Protein AF-A0A2T1LYU3-F1 (afdb_monomer_lite)

Secondary structure (DSSP, 8-state):
-EEEEBTTS-EEEE-HHHHHHHHHHTTTTB----------------------S---S----------

Foldseek 3Di:
DDWWQWQVRDIDDDDPVCVVVCCVVCVVGTDDPPDPPPPPPPPPPPPPPPPDDDDPPPPDDPDDDDD

Structure (mmCIF, N/CA/C/O backbone):
data_AF-A0A2T1LYU3-F1
#
_entry.id   AF-A0A2T1LYU3-F1
#
loop_
_atom_site.group_PDB
_atom_site.id
_atom_site.type_symbol
_atom_site.label_atom_id
_atom_site.label_alt_id
_atom_site.label_comp_id
_atom_site.label_asym_id
_atom_site.label_entity_id
_atom_site.label_seq_id
_atom_site.pdbx_PDB_ins_code
_atom_site.Cartn_x
_atom_site.Cartn_y
_atom_site.Cartn_z
_atom_site.occupancy
_atom_site.B_iso_or_equiv
_atom_site.auth_seq_id
_atom_site.auth_comp_id
_atom_site.auth_asym_id
_atom_site.auth_atom_id
_atom_site.pdbx_PDB_model_num
ATOM 1 N N . MET A 1 1 ? 3.009 -8.895 -10.994 1.00 79.12 1 MET A N 1
ATOM 2 C CA . MET A 1 1 ? 2.256 -7.634 -11.144 1.00 79.12 1 MET A CA 1
ATOM 3 C C . MET A 1 1 ? 1.604 -7.313 -9.811 1.00 79.12 1 MET A C 1
ATOM 5 O O . MET A 1 1 ? 1.065 -8.226 -9.193 1.00 79.12 1 MET A O 1
ATOM 9 N N . PHE A 1 2 ? 1.701 -6.070 -9.352 1.00 83.50 2 PHE A N 1
ATOM 10 C CA . PHE A 1 2 ? 1.123 -5.579 -8.101 1.00 83.50 2 PHE A CA 1
ATOM 11 C C . PHE A 1 2 ? 0.187 -4.421 -8.402 1.00 83.50 2 PHE A C 1
ATOM 13 O O . PHE A 1 2 ? 0.518 -3.550 -9.2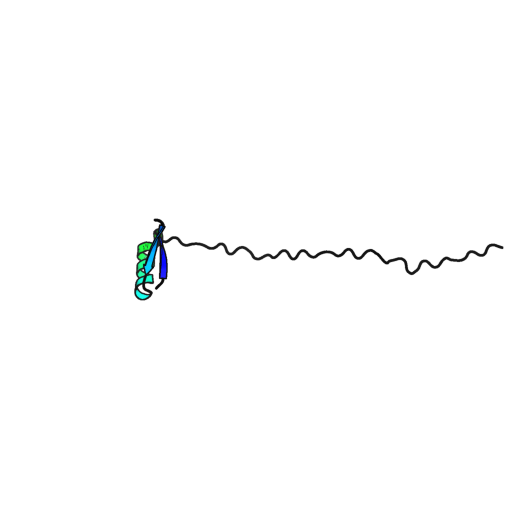00 1.00 83.50 2 PHE A O 1
ATOM 20 N N . THR A 1 3 ? -0.961 -4.396 -7.738 1.00 84.00 3 THR A N 1
ATOM 21 C CA . THR A 1 3 ? -1.935 -3.318 -7.889 1.00 84.00 3 THR A CA 1
ATOM 22 C C . THR A 1 3 ? -1.800 -2.374 -6.706 1.00 84.00 3 THR A C 1
ATOM 24 O O . THR A 1 3 ? -2.057 -2.754 -5.562 1.00 84.00 3 THR A O 1
ATOM 27 N N . LEU A 1 4 ? -1.379 -1.143 -6.975 1.00 83.19 4 LEU A N 1
ATOM 28 C CA . LEU A 1 4 ? -1.182 -0.104 -5.971 1.00 83.19 4 LEU A CA 1
ATOM 29 C C . LEU A 1 4 ? -2.269 0.956 -6.118 1.00 83.19 4 LEU A C 1
ATOM 31 O O . LEU A 1 4 ? -2.593 1.380 -7.227 1.00 83.19 4 LEU A O 1
ATOM 35 N N . LYS A 1 5 ? -2.826 1.398 -4.987 1.00 84.50 5 LYS A N 1
ATOM 36 C CA . LYS A 1 5 ? -3.762 2.523 -4.939 1.00 84.50 5 LYS A CA 1
ATOM 37 C C . LYS A 1 5 ? -3.024 3.777 -4.481 1.00 84.50 5 LYS A C 1
ATOM 39 O O . LYS A 1 5 ? -2.444 3.804 -3.395 1.00 84.50 5 LYS A O 1
ATOM 44 N N . LEU A 1 6 ? -3.068 4.811 -5.306 1.00 84.62 6 LEU A N 1
ATOM 45 C CA . LEU A 1 6 ? -2.488 6.118 -5.021 1.00 84.62 6 LEU A CA 1
ATOM 46 C C . LEU A 1 6 ? -3.503 7.018 -4.292 1.00 84.62 6 LEU A C 1
ATOM 48 O O . LEU A 1 6 ? -4.714 6.773 -4.304 1.00 84.62 6 LEU A O 1
ATOM 52 N N . LYS A 1 7 ? -3.012 8.076 -3.634 1.00 83.31 7 LYS A N 1
ATOM 53 C CA . LYS A 1 7 ? -3.811 9.033 -2.840 1.00 83.31 7 LYS A CA 1
ATOM 54 C C . LYS A 1 7 ? -4.848 9.787 -3.670 1.00 83.31 7 LYS A C 1
ATOM 56 O O . LYS A 1 7 ? -5.878 10.190 -3.146 1.00 83.31 7 LYS A O 1
ATOM 61 N N . ASN A 1 8 ? -4.604 9.923 -4.967 1.00 84.38 8 ASN A N 1
ATOM 62 C CA . ASN A 1 8 ? -5.521 10.512 -5.942 1.00 84.38 8 ASN A CA 1
ATOM 63 C C . ASN A 1 8 ? -6.630 9.539 -6.405 1.00 84.38 8 ASN A C 1
ATOM 65 O O . ASN A 1 8 ? -7.276 9.793 -7.418 1.00 84.38 8 ASN A O 1
ATOM 69 N N . ASN A 1 9 ? -6.840 8.420 -5.700 1.00 81.38 9 ASN A N 1
ATOM 70 C CA . ASN A 1 9 ? -7.761 7.335 -6.055 1.00 81.38 9 ASN A CA 1
ATOM 71 C C . ASN A 1 9 ? -7.451 6.600 -7.371 1.00 81.38 9 ASN A C 1
ATOM 73 O O . ASN A 1 9 ? -8.244 5.749 -7.777 1.00 81.38 9 ASN A O 1
ATOM 77 N N . GLN A 1 10 ? -6.304 6.847 -8.005 1.00 82.50 10 GLN A N 1
ATOM 78 C CA . GLN A 1 10 ? -5.868 6.055 -9.153 1.00 82.50 10 GLN A CA 1
ATOM 79 C C . GLN A 1 10 ? -5.334 4.696 -8.697 1.00 82.50 10 GLN A C 1
ATOM 81 O O . GLN A 1 10 ? -4.770 4.551 -7.609 1.00 82.50 10 GLN A O 1
ATOM 86 N N . THR A 1 11 ? -5.533 3.692 -9.544 1.00 87.12 11 THR A N 1
ATOM 87 C CA . THR A 1 11 ? -4.984 2.346 -9.370 1.00 87.12 11 THR A CA 1
ATOM 88 C C . THR A 1 11 ? -4.001 2.085 -10.496 1.00 87.12 11 THR A C 1
ATOM 90 O O . THR A 1 11 ? -4.321 2.320 -11.657 1.00 87.12 11 THR A O 1
ATOM 93 N N . VAL A 1 12 ? -2.792 1.662 -10.138 1.00 87.00 12 VAL A N 1
ATOM 94 C CA . VAL A 1 12 ? -1.702 1.407 -11.082 1.00 87.00 12 VAL A CA 1
ATOM 95 C C . VAL A 1 12 ? -1.253 -0.034 -10.915 1.00 87.00 12 VAL A C 1
ATOM 97 O O . VAL A 1 12 ? -1.088 -0.514 -9.790 1.00 87.00 12 VAL A O 1
ATOM 100 N N . GLU A 1 13 ? -1.070 -0.719 -12.037 1.00 88.88 13 GLU A N 1
ATOM 101 C CA . GLU A 1 13 ? -0.491 -2.055 -12.092 1.00 88.88 13 GLU A CA 1
ATOM 102 C C . GLU A 1 13 ? 1.000 -1.937 -12.388 1.00 88.88 13 GLU A C 1
ATOM 104 O O . GLU A 1 13 ? 1.393 -1.354 -13.395 1.00 88.88 13 GLU A O 1
ATOM 109 N N . VAL A 1 14 ? 1.829 -2.463 -11.489 1.00 86.75 14 VAL A N 1
ATOM 110 C CA . VAL A 1 14 ? 3.288 -2.355 -11.582 1.00 86.75 14 VAL A CA 1
ATOM 111 C C . VAL A 1 14 ? 3.911 -3.758 -11.658 1.00 86.75 14 VAL A C 1
ATOM 113 O O . VAL A 1 14 ? 3.549 -4.635 -10.858 1.00 86.75 14 VAL A O 1
ATOM 116 N N . PRO A 1 15 ? 4.834 -4.018 -12.604 1.00 90.12 15 PRO A N 1
ATOM 117 C CA . PRO A 1 15 ? 5.632 -5.244 -12.639 1.00 90.12 15 PRO A CA 1
ATOM 118 C C . PRO A 1 15 ? 6.470 -5.415 -11.378 1.00 90.12 15 PRO A C 1
ATOM 120 O O . PRO A 1 15 ? 6.793 -4.447 -10.703 1.00 90.12 15 PRO A O 1
A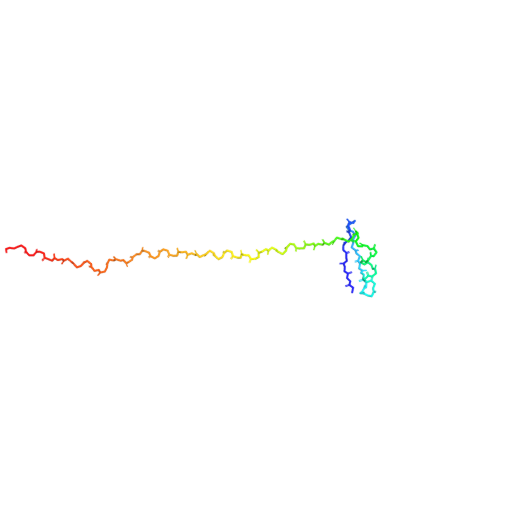TOM 123 N N . PHE A 1 16 ? 6.836 -6.654 -11.044 1.00 87.00 16 PHE A N 1
ATOM 124 C CA . PHE A 1 16 ? 7.661 -6.891 -9.853 1.00 87.00 16 PHE A CA 1
ATOM 125 C C . PHE A 1 16 ? 9.041 -6.237 -9.983 1.00 87.00 16 PHE A C 1
ATOM 127 O O . PHE A 1 16 ? 9.496 -5.599 -9.040 1.00 87.00 16 PHE A O 1
ATOM 134 N N . ASP A 1 17 ? 9.634 -6.309 -11.175 1.00 90.12 17 ASP A N 1
ATOM 135 C CA . ASP A 1 17 ? 10.967 -5.769 -11.469 1.00 90.12 17 ASP A CA 1
ATOM 136 C C . ASP A 1 17 ? 11.045 -4.241 -11.307 1.00 90.12 17 ASP A C 1
ATOM 138 O O . ASP A 1 17 ? 12.105 -3.686 -11.035 1.00 90.12 17 ASP A O 1
ATOM 142 N N . GLU A 1 18 ? 9.909 -3.551 -11.433 1.00 86.00 18 GLU A N 1
ATOM 143 C CA . GLU A 1 18 ? 9.810 -2.093 -11.316 1.00 86.00 18 GLU A CA 1
ATOM 144 C C . GLU A 1 18 ? 9.170 -1.643 -9.997 1.00 86.00 18 GLU A C 1
ATOM 146 O O . GLU A 1 18 ? 9.129 -0.447 -9.701 1.00 86.00 18 GLU A O 1
ATOM 151 N N . LEU A 1 19 ? 8.684 -2.588 -9.187 1.00 85.38 19 LEU A N 1
ATOM 152 C CA . LEU A 1 19 ? 7.944 -2.298 -7.966 1.00 85.38 19 LEU A CA 1
ATOM 153 C C . LEU A 1 19 ? 8.795 -1.507 -6.977 1.00 85.38 19 LEU A C 1
ATOM 155 O O . LEU A 1 19 ? 8.330 -0.506 -6.446 1.00 85.38 19 LEU A O 1
ATOM 159 N N . GLU A 1 20 ? 10.032 -1.934 -6.741 1.00 85.25 20 GLU A N 1
ATOM 160 C CA . GLU A 1 20 ? 10.924 -1.302 -5.766 1.00 85.25 20 GLU A CA 1
ATOM 161 C C . GLU A 1 20 ? 11.173 0.171 -6.117 1.00 85.25 20 GLU A C 1
ATOM 163 O O . GLU A 1 20 ? 10.892 1.066 -5.318 1.00 85.25 20 GLU A O 1
ATOM 168 N N . LYS A 1 21 ? 11.542 0.434 -7.374 1.00 89.06 21 LYS A N 1
ATOM 169 C CA . LYS A 1 21 ? 11.749 1.791 -7.890 1.00 89.06 21 LYS A CA 1
ATOM 170 C C . LYS A 1 21 ? 10.469 2.631 -7.843 1.00 89.06 21 LYS A C 1
ATOM 172 O O . LYS A 1 21 ? 10.513 3.814 -7.504 1.00 89.06 21 LYS A O 1
ATOM 177 N N . PHE A 1 22 ? 9.320 2.033 -8.156 1.00 87.50 22 PHE A N 1
ATOM 178 C CA . PHE A 1 22 ? 8.032 2.720 -8.097 1.00 87.50 22 PHE A CA 1
ATOM 179 C C . PHE A 1 22 ? 7.642 3.089 -6.660 1.00 87.50 22 PHE A C 1
ATOM 181 O O . PHE A 1 22 ? 7.159 4.200 -6.425 1.00 87.50 22 PHE A O 1
ATOM 188 N N . LEU A 1 23 ? 7.860 2.180 -5.704 1.00 84.94 23 LEU A N 1
ATOM 189 C CA . LEU A 1 23 ? 7.593 2.396 -4.283 1.00 84.94 23 LEU A CA 1
ATOM 190 C C . LEU A 1 23 ? 8.491 3.491 -3.702 1.00 84.94 23 LEU A C 1
ATOM 192 O O . LEU A 1 23 ? 8.006 4.295 -2.908 1.00 84.94 23 LEU A O 1
ATOM 196 N N . GLU A 1 24 ? 9.759 3.562 -4.110 1.00 86.75 24 GLU A N 1
ATOM 197 C CA . GLU A 1 24 ? 10.672 4.635 -3.698 1.00 86.75 24 GLU A CA 1
ATOM 198 C C . GLU A 1 24 ? 10.232 6.001 -4.233 1.00 86.75 24 GLU A C 1
ATOM 200 O O . GLU A 1 24 ? 10.144 6.966 -3.474 1.00 86.75 24 GLU A O 1
ATOM 205 N N . GLN A 1 25 ? 9.896 6.081 -5.523 1.00 87.44 25 GLN A N 1
ATOM 206 C CA . GLN A 1 25 ? 9.505 7.339 -6.166 1.00 87.44 25 GLN A CA 1
ATOM 207 C C . GLN A 1 25 ? 8.136 7.852 -5.706 1.00 87.44 25 GLN A C 1
ATOM 209 O O . GLN A 1 25 ? 7.926 9.059 -5.604 1.00 87.44 25 GLN A O 1
ATOM 214 N N . ASN A 1 26 ? 7.195 6.947 -5.433 1.00 83.56 26 ASN A N 1
ATOM 215 C CA . ASN A 1 26 ? 5.810 7.290 -5.105 1.00 83.56 26 ASN A CA 1
ATOM 216 C C . ASN A 1 26 ? 5.471 7.056 -3.632 1.00 83.56 26 ASN A C 1
ATOM 218 O O . ASN A 1 26 ? 4.290 7.041 -3.276 1.00 83.56 26 ASN A O 1
ATOM 222 N N . ARG A 1 27 ? 6.482 6.901 -2.768 1.00 80.31 27 ARG A N 1
ATOM 223 C CA . ARG A 1 27 ? 6.331 6.583 -1.341 1.00 80.31 27 ARG A CA 1
ATOM 224 C C . ARG A 1 27 ? 5.289 7.456 -0.641 1.00 80.31 27 ARG A C 1
ATOM 226 O O . ARG A 1 27 ? 4.436 6.943 0.079 1.00 80.31 27 ARG A O 1
ATOM 233 N N . ASP A 1 28 ? 5.319 8.757 -0.910 1.00 81.62 28 ASP A N 1
ATOM 234 C CA . ASP A 1 28 ? 4.428 9.737 -0.284 1.00 81.62 28 ASP A CA 1
ATOM 235 C C . ASP A 1 28 ? 3.017 9.749 -0.884 1.00 81.62 28 ASP A C 1
ATOM 237 O O . ASP A 1 28 ? 2.081 10.256 -0.262 1.00 81.62 28 ASP A O 1
ATOM 241 N N . ASN A 1 29 ? 2.841 9.169 -2.070 1.00 81.25 29 ASN A N 1
ATOM 242 C CA . ASN A 1 29 ? 1.589 9.154 -2.821 1.00 81.25 29 ASN A CA 1
ATOM 243 C C . ASN A 1 29 ? 0.849 7.817 -2.736 1.00 81.25 29 ASN A C 1
ATOM 245 O O . ASN A 1 29 ? -0.307 7.745 -3.149 1.00 81.25 29 ASN A O 1
ATOM 249 N N . ILE A 1 30 ? 1.466 6.768 -2.192 1.00 82.69 30 ILE A N 1
ATOM 250 C CA . ILE A 1 30 ? 0.837 5.453 -2.042 1.00 82.69 30 ILE A CA 1
ATOM 251 C C . ILE A 1 30 ? -0.061 5.434 -0.801 1.00 82.69 30 ILE A C 1
ATOM 253 O O . ILE A 1 30 ? 0.325 5.847 0.295 1.00 82.69 30 ILE A O 1
ATOM 257 N N . VAL A 1 31 ? -1.285 4.930 -0.965 1.00 78.69 31 VAL A N 1
ATOM 258 C CA . VAL A 1 31 ? -2.208 4.703 0.151 1.00 78.69 31 VAL A CA 1
ATOM 259 C C . VAL A 1 31 ? -1.860 3.369 0.792 1.00 78.69 31 VAL A C 1
ATOM 261 O O . VAL A 1 31 ? -2.265 2.306 0.323 1.00 78.69 31 VAL A O 1
ATOM 264 N N . ILE A 1 32 ? -1.124 3.423 1.899 1.00 73.75 32 ILE A N 1
ATOM 265 C CA . ILE A 1 32 ? -0.897 2.249 2.739 1.00 73.75 32 ILE A CA 1
ATOM 266 C C . ILE A 1 32 ? -2.181 2.008 3.533 1.00 73.75 32 ILE A C 1
ATOM 268 O O . ILE A 1 32 ? -2.460 2.698 4.514 1.00 73.75 32 ILE A O 1
ATOM 272 N N . GLN A 1 33 ? -2.984 1.033 3.105 1.00 65.94 33 GLN A N 1
ATOM 273 C CA . GLN A 1 33 ? -4.103 0.554 3.913 1.00 65.94 33 GLN A CA 1
ATOM 274 C C . GLN A 1 33 ? -3.540 -0.214 5.109 1.00 65.94 33 GLN A C 1
ATOM 276 O O . GLN A 1 33 ? -3.293 -1.418 5.043 1.00 65.94 33 GLN A O 1
ATOM 281 N N . GLN A 1 34 ? -3.314 0.491 6.215 1.00 64.31 34 GLN A N 1
ATOM 282 C CA . GLN A 1 34 ? -3.026 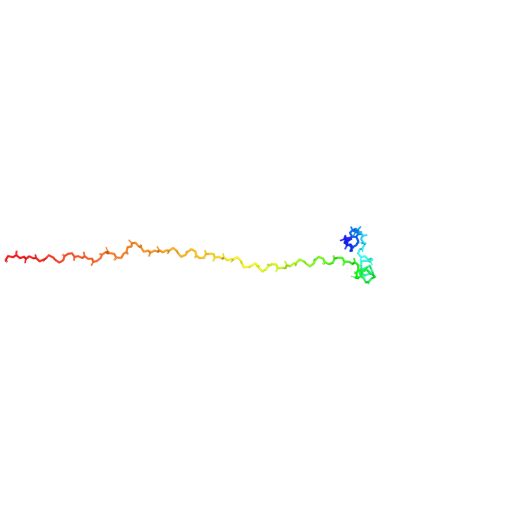-0.153 7.487 1.00 64.31 34 GLN A CA 1
ATOM 283 C C . GLN A 1 34 ? -4.310 -0.824 7.969 1.00 64.31 34 GLN A C 1
ATOM 285 O O . GLN A 1 34 ? -5.224 -0.182 8.482 1.00 64.31 34 GLN A O 1
ATOM 290 N N . LYS A 1 35 ? -4.409 -2.136 7.761 1.00 62.09 35 LYS A N 1
ATOM 291 C CA . LYS A 1 35 ? -5.469 -2.925 8.374 1.00 62.09 35 LYS A CA 1
ATOM 292 C C . LYS A 1 35 ? -5.160 -3.019 9.862 1.00 62.09 35 LYS A C 1
ATOM 294 O O . LYS A 1 35 ? -4.218 -3.709 10.248 1.00 62.09 35 LYS A O 1
ATOM 299 N N . GL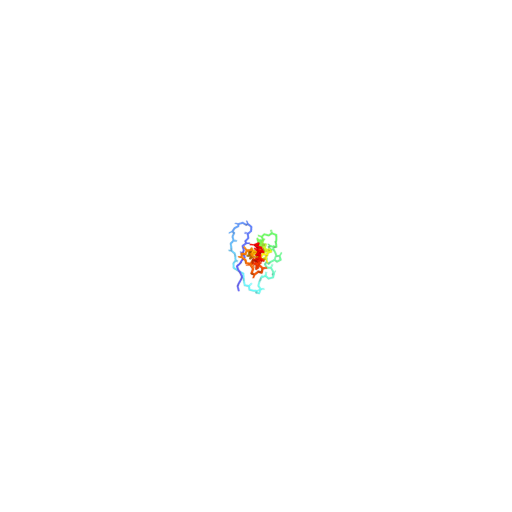U A 1 36 ? -5.948 -2.341 10.693 1.00 61.81 36 GLU A N 1
ATOM 300 C CA . GLU A 1 36 ? -5.883 -2.550 12.135 1.00 61.81 36 GLU A CA 1
ATOM 301 C C . GLU A 1 36 ? -6.105 -4.041 12.420 1.00 61.81 36 GLU A C 1
ATOM 303 O O . GLU A 1 36 ? -7.160 -4.615 12.133 1.00 61.81 36 GLU A O 1
ATOM 308 N N . MET A 1 37 ? -5.079 -4.694 12.963 1.00 59.91 37 MET A N 1
ATOM 309 C CA . MET A 1 37 ? -5.174 -6.050 13.491 1.00 59.91 37 MET A CA 1
ATOM 310 C C . MET A 1 37 ? -6.049 -6.001 14.746 1.00 59.91 37 MET A C 1
ATOM 312 O O . MET A 1 37 ? -5.556 -5.912 15.871 1.00 59.91 37 MET A O 1
ATOM 316 N N . GLY A 1 38 ? -7.369 -6.008 14.549 1.00 64.38 38 GLY A N 1
ATOM 317 C CA . GLY A 1 38 ? -8.344 -6.027 15.630 1.00 64.38 38 GLY A CA 1
ATOM 318 C C . GLY A 1 38 ? -8.021 -7.166 16.594 1.00 64.38 38 GLY A C 1
ATOM 319 O O . GLY A 1 38 ? -7.975 -8.333 16.198 1.00 64.38 38 GLY A O 1
ATOM 320 N N . LYS A 1 39 ? -7.763 -6.828 17.864 1.00 66.88 39 LYS A N 1
ATOM 321 C CA . LYS A 1 39 ? -7.472 -7.796 18.928 1.00 66.88 39 LYS A CA 1
ATOM 322 C C . LYS A 1 39 ? -8.612 -8.813 18.986 1.00 66.88 39 LYS A C 1
ATOM 324 O O . LYS A 1 39 ? -9.678 -8.524 19.529 1.00 66.88 39 LYS A O 1
ATOM 329 N N . ARG A 1 40 ? -8.382 -10.019 18.460 1.00 64.75 40 ARG A N 1
ATOM 330 C CA . ARG A 1 40 ? -9.263 -11.183 18.623 1.00 64.75 40 ARG A CA 1
ATOM 331 C C . ARG A 1 40 ? -9.251 -11.626 20.088 1.00 64.75 40 ARG A C 1
ATOM 333 O O . ARG A 1 40 ? -8.631 -12.615 20.451 1.00 64.75 40 ARG A O 1
ATOM 340 N N . ARG A 1 41 ? -9.936 -10.880 20.952 1.00 65.31 41 ARG A N 1
ATOM 341 C CA . ARG A 1 41 ? -10.425 -11.399 22.229 1.00 65.31 41 ARG A CA 1
ATOM 342 C C . ARG A 1 41 ? -11.876 -11.795 22.010 1.00 65.31 41 ARG A C 1
ATOM 344 O O . ARG A 1 41 ? -12.786 -11.002 22.240 1.00 65.31 41 ARG A O 1
ATOM 351 N N . SER A 1 42 ? -12.088 -13.023 21.543 1.00 61.81 42 SER A N 1
ATOM 352 C CA . SER A 1 42 ? -13.361 -13.703 21.751 1.00 61.81 42 SER A CA 1
ATOM 353 C C . SER A 1 42 ? -13.592 -13.736 23.261 1.00 61.81 42 SER A C 1
ATOM 355 O O . SER A 1 42 ? -12.936 -14.468 23.999 1.00 61.81 42 SER A O 1
ATOM 357 N N . LYS A 1 43 ? -14.483 -12.871 23.752 1.00 62.72 43 LYS A N 1
ATOM 358 C CA . LYS A 1 43 ? -15.020 -12.992 25.105 1.00 62.72 43 LYS A CA 1
ATOM 359 C C . LYS A 1 43 ? -15.800 -14.302 25.128 1.00 62.72 43 LYS A C 1
ATOM 361 O O . LYS A 1 43 ? -16.976 -14.321 24.773 1.00 62.72 43 LYS A O 1
ATOM 366 N N . ILE A 1 44 ? -15.136 -15.395 25.493 1.00 64.31 44 ILE A N 1
ATOM 367 C CA . ILE A 1 44 ? -15.807 -16.618 25.916 1.00 64.31 44 ILE A CA 1
ATOM 368 C C . ILE A 1 44 ? -16.633 -16.195 27.129 1.00 64.31 44 ILE A C 1
ATOM 370 O O . ILE A 1 44 ? -16.105 -15.999 28.223 1.00 64.31 44 ILE A O 1
ATOM 374 N N . LYS A 1 45 ? -17.927 -15.942 26.915 1.00 63.44 45 LYS A N 1
ATOM 375 C CA . LYS A 1 45 ? -18.882 -15.814 28.008 1.00 63.44 45 LYS A CA 1
ATOM 376 C C . LYS A 1 45 ? -18.938 -17.196 28.647 1.00 63.44 45 LYS A C 1
ATOM 378 O O . LYS A 1 45 ? -19.615 -18.081 28.135 1.00 63.44 45 LYS A O 1
ATOM 383 N N . LEU A 1 46 ? -18.185 -17.396 29.728 1.00 60.78 46 LEU A N 1
ATOM 384 C CA . LEU A 1 46 ? -18.444 -18.497 30.645 1.00 60.78 46 LEU A CA 1
ATOM 385 C C . LEU A 1 46 ? -19.869 -18.295 31.163 1.00 60.78 46 LEU A C 1
ATOM 387 O O . LEU A 1 46 ? -20.108 -17.463 32.040 1.00 60.78 46 LEU A O 1
ATOM 391 N N . ASN A 1 47 ? -20.819 -19.031 30.590 1.00 54.78 47 ASN A N 1
ATOM 392 C CA . ASN A 1 47 ? -22.115 -19.236 31.211 1.00 54.78 47 ASN A CA 1
ATOM 393 C C . ASN A 1 47 ? -21.840 -19.956 32.533 1.00 54.78 47 ASN A C 1
ATOM 395 O O . ASN A 1 47 ? -21.608 -21.163 32.559 1.00 54.78 47 ASN A O 1
ATOM 399 N N . LYS A 1 48 ? -21.819 -19.201 33.635 1.00 56.22 48 LYS A N 1
ATOM 400 C CA . LYS A 1 48 ? -21.919 -19.773 34.975 1.00 56.22 48 LYS A CA 1
ATOM 401 C C . LYS A 1 48 ? -23.315 -20.375 35.080 1.00 56.22 48 LYS A C 1
ATOM 403 O O . LYS A 1 48 ? -24.275 -19.676 35.389 1.00 56.22 48 LYS A O 1
ATOM 408 N N . ILE A 1 49 ? -23.430 -21.658 34.758 1.00 55.62 49 ILE A N 1
ATOM 409 C CA . ILE A 1 49 ? -24.607 -22.453 35.086 1.00 55.62 49 ILE A CA 1
ATOM 410 C C . ILE A 1 49 ? -24.657 -22.480 36.613 1.00 55.62 49 ILE A C 1
ATOM 412 O O . ILE A 1 49 ? -23.833 -23.119 37.262 1.00 55.62 49 ILE A O 1
ATOM 416 N N . SER A 1 50 ? -25.579 -21.716 37.195 1.00 55.44 50 SER A N 1
ATOM 417 C CA . SER A 1 50 ? -25.891 -21.783 38.616 1.00 55.44 50 SER A CA 1
ATOM 418 C C . SER A 1 50 ? -26.571 -23.123 38.893 1.00 55.44 50 SER A C 1
ATOM 420 O O . SER A 1 50 ? -27.794 -23.247 38.816 1.00 55.44 50 SER A O 1
ATOM 422 N N . SER A 1 51 ? -25.779 -24.152 39.178 1.00 50.66 51 SER A N 1
ATOM 423 C CA . SER A 1 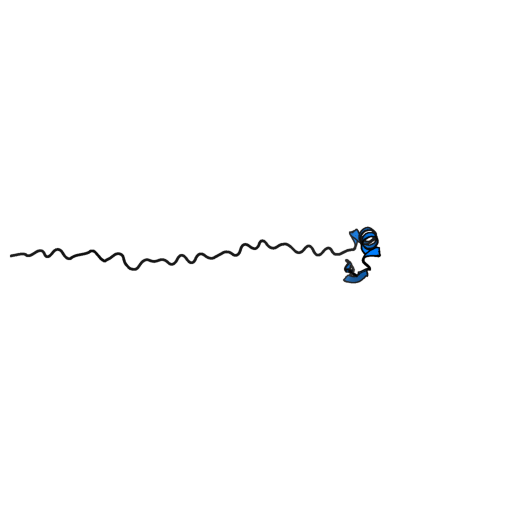51 ? -26.268 -25.414 39.719 1.00 50.66 51 SER A CA 1
ATOM 424 C C . SER A 1 51 ? -26.637 -25.201 41.185 1.00 50.66 51 SER A C 1
ATOM 426 O O . SER A 1 51 ? -25.839 -25.462 42.080 1.00 50.66 51 SER A O 1
ATOM 428 N N . ASN A 1 52 ? -27.838 -24.690 41.436 1.00 52.72 52 ASN A N 1
ATOM 429 C CA . ASN A 1 52 ? -28.417 -24.718 42.770 1.00 52.72 52 ASN A CA 1
ATOM 430 C C . ASN A 1 52 ? -29.802 -25.346 42.666 1.00 52.72 52 ASN A C 1
ATOM 432 O O . ASN A 1 52 ? -30.768 -24.654 42.353 1.00 52.72 52 ASN A O 1
ATOM 436 N N . LYS A 1 53 ? -29.890 -26.674 42.823 1.00 53.91 53 LYS A N 1
ATOM 437 C CA . LYS A 1 53 ? -31.201 -27.331 42.937 1.00 53.91 53 LYS A CA 1
ATOM 438 C C . LYS A 1 53 ? -31.274 -28.645 43.711 1.00 53.91 53 LYS A C 1
ATOM 440 O O . LYS A 1 53 ? -32.380 -29.144 43.845 1.00 53.91 53 LYS A O 1
ATOM 445 N N . TYR A 1 54 ? -30.186 -29.171 44.280 1.00 54.72 54 TYR A N 1
ATOM 446 C CA . TYR A 1 54 ? -30.271 -30.368 45.129 1.00 54.72 54 TYR A CA 1
ATOM 447 C C . TYR A 1 54 ? -29.237 -30.340 46.260 1.00 54.72 54 TYR A C 1
ATOM 449 O O . TYR A 1 54 ? -28.138 -30.863 46.126 1.00 54.72 54 TYR A O 1
ATOM 457 N N . SER A 1 55 ? -29.604 -29.742 47.392 1.00 49.22 55 SER A N 1
ATOM 458 C CA . SER A 1 55 ? -28.898 -29.913 48.670 1.00 49.22 55 SER A CA 1
ATOM 459 C C . SER A 1 55 ? -29.887 -30.205 49.801 1.00 49.22 55 SER A C 1
ATOM 461 O O . SER A 1 55 ? -29.814 -29.596 50.859 1.00 49.22 55 SER A O 1
ATOM 463 N N . ASN A 1 56 ? -30.846 -31.105 49.568 1.00 52.56 56 ASN A N 1
ATOM 464 C CA . ASN A 1 56 ? -31.777 -31.579 50.598 1.00 52.56 56 ASN A CA 1
ATOM 465 C C . ASN A 1 56 ? -32.003 -33.093 50.455 1.00 52.56 56 ASN A C 1
ATOM 467 O O . ASN A 1 56 ? -33.092 -33.539 50.115 1.00 52.56 56 ASN A O 1
ATOM 471 N N . ILE A 1 57 ? -30.950 -33.891 50.668 1.00 56.06 57 ILE A N 1
ATOM 472 C CA . ILE A 1 57 ? -31.050 -35.367 50.668 1.00 56.06 57 ILE A CA 1
ATOM 473 C C . ILE A 1 57 ? -30.876 -35.966 52.083 1.00 56.06 57 ILE A C 1
ATOM 475 O O . ILE A 1 57 ? -31.094 -37.153 52.270 1.00 56.06 57 ILE A O 1
ATOM 479 N N . PHE A 1 58 ? -30.599 -35.169 53.126 1.00 54.03 58 PHE A N 1
ATOM 480 C CA . PHE A 1 58 ? -30.354 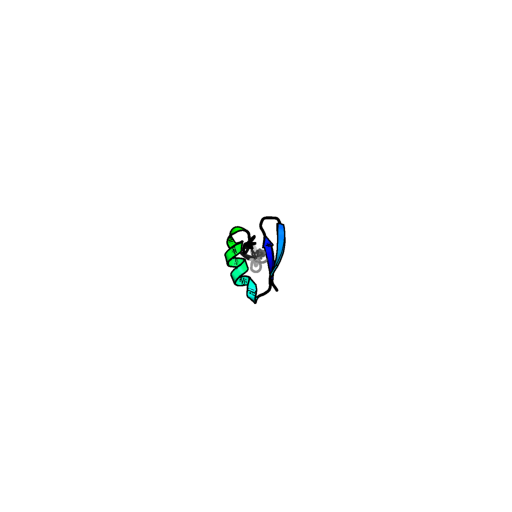-35.710 54.478 1.00 54.03 58 PHE A CA 1
ATOM 481 C C . PHE A 1 58 ? -31.119 -35.027 55.622 1.00 54.03 58 PHE A C 1
ATOM 483 O O . PHE A 1 58 ? -30.605 -34.928 56.731 1.00 54.03 58 PHE A O 1
ATOM 490 N N . ALA A 1 59 ? -32.364 -34.601 55.403 1.00 56.38 59 ALA A N 1
ATOM 491 C CA . ALA A 1 59 ? -33.270 -34.311 56.517 1.00 56.38 59 ALA A CA 1
ATOM 492 C C . ALA A 1 59 ? -34.166 -35.536 56.770 1.00 56.38 59 ALA A C 1
ATOM 494 O O . ALA A 1 59 ? -35.289 -35.612 56.278 1.00 56.38 59 ALA A O 1
ATOM 495 N N . LEU A 1 60 ? -33.640 -36.527 57.495 1.00 63.00 60 LEU A N 1
ATOM 496 C CA . LEU A 1 60 ? -34.456 -37.598 58.071 1.00 63.00 60 LEU A CA 1
ATOM 497 C C . LEU A 1 60 ? -35.316 -36.995 59.198 1.00 63.00 60 LEU A C 1
ATOM 499 O O . LEU A 1 60 ? -34.757 -36.340 60.080 1.00 63.00 60 LEU A O 1
ATOM 503 N N . PRO A 1 61 ? -36.645 -37.195 59.215 1.00 53.66 61 PRO A N 1
ATOM 504 C CA . PRO A 1 61 ? -37.464 -36.755 60.333 1.00 53.66 61 PRO A CA 1
ATOM 505 C C . PRO A 1 61 ? -37.144 -37.624 61.554 1.00 53.66 61 PRO A C 1
ATOM 507 O O . PRO A 1 61 ? -37.383 -38.832 61.556 1.00 53.66 61 PRO A O 1
ATOM 510 N N . ILE A 1 62 ? -36.596 -37.014 62.606 1.00 63.91 62 ILE A N 1
ATOM 511 C CA . ILE A 1 62 ? -36.509 -37.648 63.923 1.00 63.91 62 ILE A CA 1
ATOM 512 C C . ILE A 1 62 ? -37.951 -37.796 64.419 1.00 63.91 62 ILE A C 1
ATOM 514 O O . ILE A 1 62 ? -38.593 -36.810 64.776 1.00 63.91 62 ILE A O 1
ATOM 518 N N . MET A 1 63 ? -38.480 -39.022 64.400 1.00 50.25 63 MET A N 1
ATOM 519 C CA . MET A 1 63 ? -39.746 -39.338 65.055 1.00 50.25 63 MET A CA 1
ATOM 520 C C . MET A 1 63 ? -39.581 -39.129 66.561 1.00 50.25 63 MET A C 1
ATOM 522 O O . MET A 1 63 ? -38.958 -39.941 67.242 1.00 50.25 63 MET A O 1
ATOM 526 N N . GLN A 1 64 ? -40.162 -38.057 67.091 1.00 54.28 64 GLN A N 1
ATOM 527 C CA . GLN A 1 64 ? -40.484 -37.986 68.509 1.00 54.28 64 GLN A CA 1
ATOM 528 C C . GLN A 1 64 ? -41.739 -38.836 68.727 1.00 54.28 64 GLN A C 1
ATOM 530 O O . GLN A 1 64 ? -42.840 -38.432 68.363 1.00 54.28 64 GLN A O 1
ATOM 535 N N . LYS A 1 65 ? -41.566 -40.050 69.262 1.00 50.69 65 LYS A N 1
ATOM 536 C CA . LYS A 1 65 ? -42.666 -40.773 69.906 1.00 50.69 65 LYS A CA 1
ATOM 537 C C . LYS A 1 65 ? -42.916 -40.091 71.248 1.00 50.69 65 LYS A C 1
ATOM 539 O O . LYS A 1 65 ? -42.042 -40.126 72.109 1.00 50.69 65 LYS A O 1
ATOM 544 N N . ALA A 1 66 ? -44.066 -39.448 71.378 1.00 49.72 66 ALA A N 1
ATOM 545 C CA . ALA A 1 66 ? -44.646 -39.112 72.665 1.00 49.72 66 ALA A CA 1
ATOM 546 C C . ALA A 1 66 ? -45.702 -40.178 72.957 1.00 49.72 66 ALA A C 1
ATOM 548 O O . ALA A 1 66 ? -46.619 -40.322 72.155 1.00 49.72 66 ALA A O 1
ATOM 549 N N . ASP A 1 67 ? -45.483 -40.943 74.023 1.00 49.84 67 ASP A N 1
ATOM 550 C CA . ASP A 1 67 ? -46.484 -41.482 74.952 1.00 49.84 67 ASP A CA 1
ATOM 551 C C . ASP A 1 67 ? -45.745 -41.874 76.242 1.00 49.84 67 ASP A C 1
ATOM 553 O O . ASP A 1 67 ? -44.727 -42.603 76.138 1.00 49.84 67 ASP A O 1
#

pLDDT: mean 70.56, std 14.06, range [49.22, 90.12]

Sequence (67 aa):
MFTLKLKNNQTVEVPFDELEKFLEQNRDNIVIQQKEMGKRRSKIKLNKISSNKYSNIFALPIMQKAD

Radius of gyration: 35.54 Å; chains: 1; bounding box: 58×52×88 Å

Organism: NCBI:txid2107694